Protein AF-B7GQZ3-F1 (afdb_monomer_lite)

Secondary structure (DSSP, 8-state):
-------------HHHHHHHHHHHHHHHHHHHHHHHHHHHHHHHHHHHHHHHHH--SEEEEETTEEEEEPPPP----HHHHHHHS-TTT-GGGS---PPPHHHHHHHH-HHHHHTTPPPPPP-----

Radius of gyration: 28.57 Å; chains: 1; bounding box: 79×52×61 Å

Foldseek 3Di:
DDDDDDPPPDPPPVVVVVVVVVVVVVLVVVVVVVVVVVVVVVVVVVVVVVCPVVDPQDWDDDPPDIDGDHDDDDDDPPVVCCVVPPCVNCVVVDDDDDDPLVVCCVVPNPVRCVVVDDDDDDDDDRD

Structure (mmCIF, N/CA/C/O backbone):
data_AF-B7GQZ3-F1
#
_entry.id   AF-B7GQZ3-F1
#
loop_
_atom_site.group_PDB
_atom_site.id
_atom_site.type_symbol
_atom_site.label_atom_id
_atom_site.label_alt_id
_atom_site.label_comp_id
_atom_site.label_asym_id
_atom_site.label_entity_id
_atom_site.label_seq_id
_atom_site.pdbx_PDB_ins_code
_atom_site.Cartn_x
_atom_site.Cartn_y
_atom_site.Cartn_z
_atom_site.occupancy
_atom_site.B_iso_or_equiv
_atom_site.auth_seq_id
_atom_site.auth_comp_id
_atom_site.auth_asym_id
_atom_site.a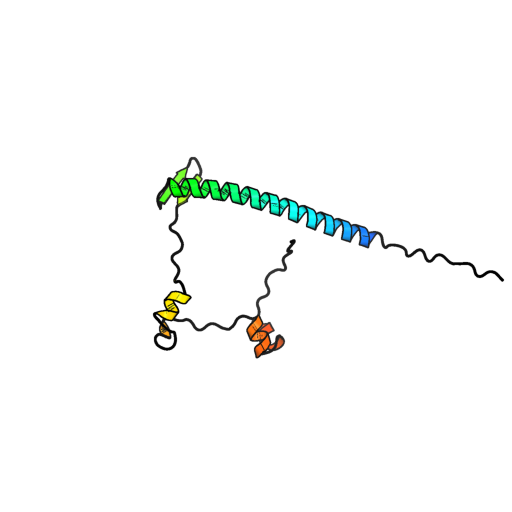uth_atom_id
_atom_site.pdbx_PDB_model_num
ATOM 1 N N . MET A 1 1 ? 62.816 15.696 -38.557 1.00 37.56 1 MET A N 1
ATOM 2 C CA . MET A 1 1 ? 61.504 15.045 -38.748 1.00 37.56 1 MET A CA 1
ATOM 3 C C . MET A 1 1 ? 60.934 14.790 -37.362 1.00 37.56 1 MET A C 1
ATOM 5 O O . MET A 1 1 ? 61.326 13.834 -36.713 1.00 37.56 1 MET A O 1
ATOM 9 N N . THR A 1 2 ? 60.133 15.716 -36.848 1.00 36.28 2 THR A N 1
ATOM 10 C CA . THR A 1 2 ? 59.428 15.574 -35.566 1.00 36.28 2 THR A CA 1
ATOM 11 C C . THR A 1 2 ? 57.955 15.336 -35.880 1.00 36.28 2 THR A C 1
ATOM 13 O O . THR A 1 2 ? 57.380 16.169 -36.582 1.00 36.28 2 THR A O 1
ATOM 16 N N . PRO A 1 3 ? 57.327 14.242 -35.428 1.00 46.66 3 PRO A N 1
ATOM 17 C CA . PRO A 1 3 ? 55.879 14.146 -35.476 1.00 46.66 3 PRO A CA 1
ATOM 18 C C . PRO A 1 3 ? 55.298 14.925 -34.291 1.00 46.66 3 PRO A C 1
ATOM 20 O O . PRO A 1 3 ? 55.569 14.615 -33.133 1.00 46.66 3 PRO A O 1
ATOM 23 N N . SER A 1 4 ? 54.538 15.973 -34.602 1.00 43.59 4 SER A N 1
ATOM 24 C CA . SER A 1 4 ? 53.756 16.737 -33.634 1.00 43.59 4 SER A CA 1
ATOM 25 C C . SER A 1 4 ? 52.622 15.870 -33.087 1.00 43.59 4 SER A C 1
ATOM 27 O O . SER A 1 4 ? 51.764 15.417 -33.844 1.00 43.59 4 SER A O 1
ATOM 29 N N . THR A 1 5 ? 52.614 15.660 -31.772 1.00 49.12 5 THR A N 1
ATOM 30 C CA . THR A 1 5 ? 51.463 15.149 -31.025 1.00 49.12 5 THR A CA 1
ATOM 31 C C . THR A 1 5 ? 50.343 16.178 -31.113 1.00 49.12 5 THR A C 1
ATOM 33 O O . THR A 1 5 ? 50.459 17.273 -30.568 1.00 49.12 5 THR A O 1
ATOM 36 N N . ILE A 1 6 ? 49.278 15.846 -31.835 1.00 53.06 6 ILE A N 1
ATOM 37 C CA . ILE A 1 6 ? 48.028 16.601 -31.802 1.00 53.06 6 ILE A CA 1
ATOM 38 C C . ILE A 1 6 ? 47.254 16.056 -30.602 1.00 53.06 6 ILE A C 1
ATOM 40 O O . ILE A 1 6 ? 46.777 14.922 -30.636 1.00 53.06 6 ILE A O 1
ATOM 44 N N . GLU A 1 7 ? 47.187 16.837 -29.524 1.00 49.22 7 GLU A N 1
ATOM 45 C CA . GLU A 1 7 ? 46.245 16.603 -28.431 1.00 49.22 7 GLU A CA 1
ATOM 46 C C . GLU A 1 7 ? 44.828 16.721 -28.997 1.00 49.22 7 GLU A C 1
ATOM 48 O O . GLU A 1 7 ? 44.348 17.803 -29.335 1.00 49.22 7 GLU A O 1
ATOM 53 N N . ASN A 1 8 ? 44.170 15.575 -29.157 1.00 44.41 8 ASN A N 1
ATOM 54 C CA . ASN A 1 8 ? 42.757 15.512 -29.475 1.00 44.41 8 ASN A CA 1
ATOM 55 C C . ASN A 1 8 ? 41.983 15.796 -28.183 1.00 44.41 8 ASN A C 1
ATOM 57 O O . ASN A 1 8 ? 41.608 14.875 -27.461 1.00 44.41 8 ASN A O 1
ATOM 61 N N . THR A 1 9 ? 41.804 17.077 -27.861 1.00 47.59 9 THR A N 1
ATOM 62 C CA . THR A 1 9 ? 40.863 17.510 -26.826 1.00 47.59 9 THR A CA 1
ATOM 63 C C . THR A 1 9 ? 39.462 17.153 -27.306 1.00 47.59 9 THR A C 1
ATOM 65 O O . THR A 1 9 ? 38.869 17.864 -28.118 1.00 47.59 9 THR A O 1
ATOM 68 N N . GLU A 1 10 ? 38.951 16.015 -26.839 1.00 53.72 10 GLU A N 1
ATOM 69 C CA . GLU A 1 10 ? 37.542 15.662 -26.949 1.00 53.72 10 GLU A CA 1
ATOM 70 C C . GLU A 1 10 ? 36.735 16.796 -26.316 1.00 53.72 10 GLU A C 1
ATOM 72 O O . GLU A 1 10 ? 36.800 17.039 -25.110 1.00 53.72 10 GLU A O 1
ATOM 77 N N . ALA A 1 11 ? 36.017 17.544 -27.152 1.00 50.06 11 ALA A N 1
ATOM 78 C CA . ALA A 1 11 ? 35.059 18.531 -26.699 1.00 50.06 11 ALA A CA 1
ATOM 79 C C . ALA A 1 11 ? 33.940 17.789 -25.957 1.00 50.06 11 ALA A C 1
ATOM 81 O O . ALA A 1 11 ? 32.977 17.312 -26.558 1.00 50.06 11 ALA A O 1
ATOM 82 N N . VAL A 1 12 ? 34.113 17.659 -24.643 1.00 58.22 12 VAL A N 1
ATOM 83 C CA . VAL A 1 12 ? 33.067 17.310 -23.688 1.00 58.22 12 VAL A CA 1
ATOM 84 C C . VAL A 1 12 ? 31.851 18.161 -24.024 1.00 58.22 12 VAL A C 1
ATOM 86 O O . VAL A 1 12 ? 31.914 19.388 -24.001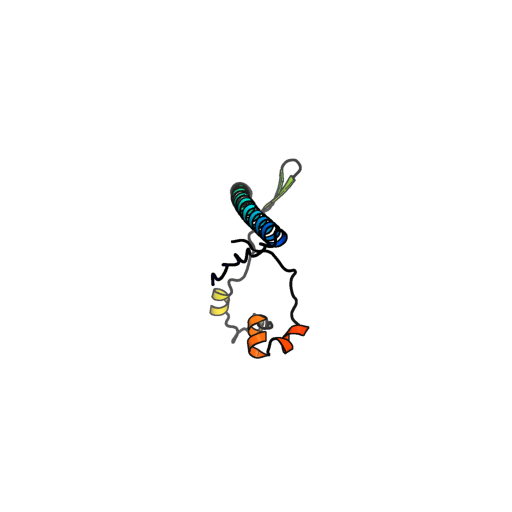 1.00 58.22 12 VAL A O 1
ATOM 89 N N . ASN A 1 13 ? 30.769 17.502 -24.428 1.00 63.81 13 ASN A N 1
ATOM 90 C CA . ASN A 1 13 ? 29.561 18.163 -24.888 1.00 63.81 13 ASN A CA 1
ATOM 91 C C . ASN A 1 13 ? 28.858 18.736 -23.642 1.00 63.81 13 ASN A C 1
ATOM 93 O O . ASN A 1 13 ? 28.274 17.954 -22.882 1.00 63.81 13 ASN A O 1
ATOM 97 N N . PRO A 1 14 ? 28.931 20.056 -23.383 1.00 63.59 14 PRO A N 1
ATOM 98 C CA . PRO A 1 14 ? 28.568 20.632 -22.085 1.00 63.59 14 PRO A CA 1
ATOM 99 C C . PRO A 1 14 ? 27.101 20.346 -21.731 1.00 63.59 14 PRO A C 1
ATOM 101 O O . PRO A 1 14 ? 26.764 20.066 -20.584 1.00 63.59 14 PRO A O 1
ATOM 104 N N . ASP A 1 15 ? 26.230 20.284 -22.738 1.00 73.62 15 ASP A N 1
ATOM 105 C CA . ASP A 1 15 ? 24.808 19.974 -22.579 1.00 73.62 15 ASP A CA 1
ATOM 106 C C . ASP A 1 15 ? 24.541 18.559 -22.033 1.00 73.62 15 ASP A C 1
ATOM 108 O O . ASP A 1 15 ? 23.512 18.325 -21.395 1.00 73.62 15 ASP A O 1
ATOM 112 N N . GLY A 1 16 ? 25.444 17.604 -22.280 1.00 74.25 16 GLY A N 1
ATOM 113 C CA . GLY A 1 16 ? 25.346 16.234 -21.773 1.00 74.25 16 GLY A CA 1
ATOM 114 C C . GLY A 1 16 ? 25.647 16.150 -20.278 1.00 74.25 16 GLY A C 1
ATOM 115 O O . GLY A 1 16 ? 24.877 15.551 -19.526 1.00 74.25 16 GLY A O 1
ATOM 116 N N . GLU A 1 17 ? 26.713 16.819 -19.838 1.00 80.25 17 GLU A N 1
ATOM 117 C CA . GLU A 1 17 ? 27.104 16.877 -18.426 1.00 80.25 17 GLU A CA 1
ATOM 118 C C . GLU A 1 17 ? 26.079 17.639 -17.583 1.00 80.25 17 GLU A C 1
ATOM 120 O O . GLU A 1 17 ? 25.717 17.186 -16.496 1.00 80.25 17 GLU A O 1
ATOM 125 N N . LEU A 1 18 ? 25.524 18.739 -18.109 1.00 82.88 18 LEU A N 1
ATOM 126 C CA . LEU A 1 18 ? 24.438 19.459 -17.441 1.00 82.88 18 LEU A CA 1
ATOM 127 C C . LEU A 1 18 ? 23.196 18.572 -17.255 1.00 82.88 18 LEU A C 1
ATOM 129 O O . LEU A 1 18 ? 22.614 18.547 -16.171 1.00 82.88 18 LEU A O 1
ATOM 133 N N . ARG A 1 19 ? 22.785 17.813 -18.281 1.00 86.94 19 ARG A N 1
ATOM 134 C CA . ARG A 1 19 ? 21.628 16.901 -18.187 1.00 86.94 19 ARG A CA 1
ATOM 135 C C . ARG A 1 19 ? 21.863 15.777 -17.187 1.00 86.94 19 ARG A C 1
ATOM 137 O O . ARG A 1 19 ? 20.963 15.462 -16.410 1.00 86.94 19 ARG A O 1
ATOM 144 N N . GLN A 1 20 ? 23.055 15.189 -17.190 1.00 87.38 20 GLN A N 1
ATOM 145 C CA . GLN A 1 20 ? 23.415 14.133 -16.251 1.00 87.38 20 GLN A CA 1
ATOM 146 C C . GLN A 1 20 ? 23.471 14.659 -14.811 1.00 87.38 20 GLN A C 1
ATOM 148 O O . GLN A 1 20 ? 22.948 14.010 -13.907 1.00 87.38 20 GLN A O 1
ATOM 153 N N . GLY A 1 21 ? 24.024 15.858 -14.604 1.00 89.19 21 GLY A N 1
ATOM 154 C CA . GLY A 1 21 ? 24.043 16.528 -13.306 1.00 89.19 21 GLY A CA 1
ATOM 155 C C . GLY A 1 21 ? 22.640 16.833 -12.781 1.00 89.19 21 GLY A C 1
ATOM 156 O O . GLY A 1 21 ? 22.340 16.547 -11.623 1.00 89.19 21 GLY A O 1
ATOM 157 N N . LEU A 1 22 ? 21.744 17.333 -13.639 1.00 93.06 22 LEU A N 1
ATOM 158 C CA . LEU A 1 22 ? 20.338 17.553 -13.283 1.00 93.06 22 LEU A CA 1
ATOM 159 C C . LEU A 1 22 ? 19.621 16.245 -12.937 1.00 93.06 22 LEU A C 1
ATOM 161 O O . LEU A 1 22 ? 18.905 16.198 -11.939 1.00 93.06 22 LEU A O 1
ATOM 165 N N . PHE A 1 23 ? 19.832 15.182 -13.715 1.00 92.69 23 PHE A N 1
ATOM 166 C CA . PHE A 1 23 ? 19.242 13.872 -13.441 1.00 92.69 23 PHE A CA 1
ATOM 167 C C . PHE A 1 23 ? 19.726 13.299 -12.100 1.00 92.69 23 PHE A C 1
ATOM 169 O O . PHE A 1 23 ? 18.918 12.824 -11.302 1.00 92.69 23 PHE A O 1
ATOM 176 N N . ALA A 1 24 ? 21.025 13.411 -11.806 1.00 92.94 24 ALA A N 1
ATOM 177 C CA . ALA A 1 24 ? 21.596 12.988 -10.530 1.00 92.94 24 ALA A CA 1
ATOM 178 C C . ALA A 1 24 ? 21.042 13.804 -9.348 1.00 92.94 24 ALA A C 1
ATOM 180 O O . ALA A 1 24 ? 20.658 13.228 -8.331 1.00 92.94 24 ALA A O 1
ATOM 181 N N . ALA A 1 25 ? 20.931 15.129 -9.490 1.00 94.50 25 ALA A N 1
ATOM 182 C CA . ALA A 1 25 ? 20.350 15.998 -8.467 1.00 94.50 25 ALA A CA 1
ATOM 183 C C . ALA A 1 25 ? 18.864 15.685 -8.217 1.00 94.50 25 ALA A C 1
ATOM 185 O O . ALA A 1 25 ? 18.413 15.665 -7.071 1.00 94.50 25 ALA A O 1
ATOM 186 N N . GLN A 1 26 ? 18.107 15.394 -9.279 1.00 96.19 26 GLN A N 1
ATOM 187 C CA . GLN A 1 26 ? 16.715 14.957 -9.180 1.00 96.19 26 GLN A CA 1
ATOM 188 C C . GLN A 1 26 ? 16.599 13.622 -8.440 1.00 96.19 26 GLN A C 1
ATOM 190 O O . GLN A 1 26 ? 15.787 13.514 -7.523 1.00 96.19 26 GLN A O 1
ATOM 195 N N . ALA A 1 27 ? 17.420 12.628 -8.790 1.00 96.31 27 ALA A N 1
ATOM 196 C CA . ALA A 1 27 ? 17.429 11.333 -8.115 1.00 96.31 27 ALA A CA 1
ATOM 197 C C . ALA A 1 27 ? 17.783 11.471 -6.625 1.00 96.31 27 ALA A C 1
ATOM 199 O O . ALA A 1 27 ? 17.060 10.948 -5.780 1.00 96.31 27 ALA A O 1
ATOM 200 N N . ALA A 1 28 ? 18.821 12.244 -6.288 1.00 95.81 28 ALA A N 1
ATOM 201 C CA . ALA A 1 28 ? 19.205 12.505 -4.900 1.00 95.81 28 ALA A CA 1
ATOM 202 C C . ALA A 1 28 ? 18.070 13.170 -4.107 1.00 95.81 28 ALA A C 1
ATOM 204 O O . ALA A 1 28 ? 17.723 12.721 -3.014 1.00 95.81 28 ALA A O 1
ATOM 205 N N . ARG A 1 29 ? 17.416 14.184 -4.689 1.00 97.31 29 ARG A N 1
ATOM 206 C CA . ARG A 1 29 ? 16.286 14.855 -4.040 1.00 97.31 29 ARG A CA 1
ATOM 207 C C . ARG A 1 29 ? 15.086 13.926 -3.843 1.00 97.31 29 ARG A C 1
ATOM 209 O O . ARG A 1 29 ? 14.383 14.054 -2.844 1.00 97.31 29 ARG A O 1
ATOM 216 N N . ILE A 1 30 ? 14.843 12.997 -4.770 1.00 97.31 30 ILE A N 1
ATOM 217 C CA . ILE A 1 30 ? 13.802 11.972 -4.610 1.00 97.31 30 ILE A CA 1
ATOM 218 C C . ILE A 1 30 ? 14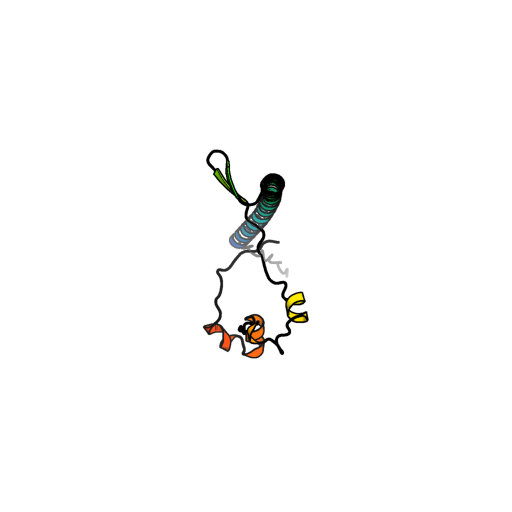.113 11.079 -3.405 1.00 97.31 30 ILE A C 1
ATOM 220 O O . ILE A 1 30 ? 13.209 10.849 -2.607 1.00 97.31 30 ILE A O 1
ATOM 224 N N . VAL A 1 31 ? 15.361 10.632 -3.231 1.00 97.50 31 VAL A N 1
ATOM 225 C CA . VAL A 1 31 ? 15.763 9.799 -2.080 1.00 97.50 31 VAL A CA 1
ATOM 226 C C . VAL A 1 31 ? 15.544 10.534 -0.757 1.00 97.50 31 VAL A C 1
ATOM 228 O O . VAL A 1 31 ? 14.956 9.976 0.168 1.00 97.50 31 VAL A O 1
ATOM 231 N N . GLU A 1 32 ? 15.952 11.802 -0.672 1.00 96.81 32 GLU A N 1
ATOM 232 C CA . GLU A 1 32 ? 15.719 12.629 0.520 1.00 96.81 32 GLU A CA 1
ATOM 233 C C . GLU A 1 32 ? 14.226 12.728 0.863 1.00 96.81 32 GLU A C 1
ATOM 235 O O . GLU A 1 32 ? 13.823 12.492 2.002 1.00 96.81 32 GLU A O 1
ATOM 240 N N . LEU A 1 33 ? 13.392 13.036 -0.135 1.00 97.75 33 LEU A N 1
ATOM 241 C CA . LEU A 1 33 ? 11.946 13.150 0.051 1.00 97.75 33 LEU A CA 1
ATOM 242 C C . LEU A 1 33 ? 11.302 11.806 0.405 1.00 97.75 33 LEU A C 1
ATOM 244 O O . LEU A 1 33 ? 10.372 11.774 1.204 1.00 97.75 33 LEU A O 1
ATOM 248 N N . GLN A 1 34 ? 11.782 10.693 -0.153 1.00 96.94 34 GLN A N 1
ATOM 249 C CA . GLN A 1 34 ? 11.318 9.354 0.214 1.00 96.94 34 GLN A CA 1
ATOM 250 C C . GLN A 1 34 ? 11.637 9.028 1.677 1.00 96.94 34 GLN A C 1
ATOM 252 O O . GLN A 1 34 ? 10.784 8.466 2.365 1.00 96.94 34 GLN A O 1
ATOM 257 N N . ALA A 1 35 ? 12.816 9.416 2.171 1.00 95.75 35 ALA A N 1
ATOM 258 C CA . ALA A 1 35 ? 13.182 9.237 3.574 1.00 95.75 35 ALA A CA 1
ATOM 259 C C . ALA A 1 35 ? 12.289 10.080 4.502 1.00 95.75 35 ALA A C 1
ATOM 261 O O . ALA A 1 35 ? 11.800 9.587 5.520 1.00 95.75 35 ALA A O 1
ATOM 262 N N . GLU A 1 36 ? 12.011 11.329 4.120 1.00 97.69 36 GLU A N 1
ATOM 263 C CA . GLU A 1 36 ? 11.092 12.195 4.861 1.00 97.69 36 GLU A CA 1
ATOM 264 C C . GLU A 1 36 ? 9.661 11.636 4.864 1.00 97.69 36 GLU A C 1
ATOM 266 O O . GLU A 1 36 ? 9.032 11.563 5.919 1.00 97.69 36 GLU A O 1
ATOM 271 N N . ILE A 1 37 ? 9.157 11.179 3.711 1.00 97.12 37 ILE A N 1
ATOM 272 C CA . ILE A 1 37 ? 7.843 10.530 3.600 1.00 97.12 37 ILE A CA 1
ATOM 273 C C . ILE A 1 37 ? 7.769 9.306 4.513 1.00 97.12 37 ILE A C 1
ATOM 275 O O . ILE A 1 37 ? 6.763 9.142 5.197 1.00 97.12 37 ILE A O 1
ATOM 279 N N . ALA A 1 38 ? 8.809 8.469 4.552 1.00 96.12 38 ALA A N 1
ATOM 280 C CA . ALA A 1 38 ? 8.839 7.294 5.418 1.00 96.12 38 ALA A CA 1
ATOM 281 C C . ALA A 1 38 ? 8.731 7.684 6.901 1.00 96.12 38 ALA A C 1
ATOM 283 O O . ALA A 1 38 ? 7.855 7.180 7.600 1.00 96.12 38 ALA A O 1
ATOM 284 N N . SER A 1 39 ? 9.531 8.653 7.353 1.00 96.81 39 SER A N 1
ATOM 285 C CA . SER A 1 39 ? 9.477 9.145 8.736 1.00 96.81 39 SER A CA 1
ATOM 286 C C . SER A 1 39 ? 8.114 9.758 9.091 1.00 96.81 39 SER A C 1
ATOM 288 O O . SER A 1 39 ? 7.562 9.495 10.158 1.00 96.81 39 SER A O 1
ATOM 290 N N . ARG A 1 40 ? 7.509 10.533 8.182 1.00 98.25 40 ARG A N 1
ATOM 291 C CA . ARG A 1 40 ? 6.156 11.079 8.387 1.00 98.25 40 ARG A CA 1
ATOM 292 C C . ARG A 1 40 ? 5.081 10.001 8.378 1.00 98.25 40 ARG A C 1
ATOM 294 O O . ARG A 1 40 ? 4.078 10.134 9.076 1.00 98.25 40 ARG A O 1
ATOM 301 N N . GLN A 1 41 ? 5.273 8.943 7.598 1.00 97.75 41 GLN A N 1
ATOM 302 C CA . GLN A 1 41 ? 4.359 7.813 7.562 1.00 97.75 41 GLN A CA 1
ATOM 303 C C . GLN A 1 41 ? 4.381 7.041 8.888 1.00 97.75 41 GLN A C 1
ATOM 305 O O . GLN A 1 41 ? 3.310 6.692 9.381 1.00 97.75 41 GLN A O 1
ATOM 310 N N . GLU A 1 42 ? 5.552 6.865 9.506 1.00 96.69 42 GLU A N 1
ATOM 311 C CA . GLU A 1 42 ? 5.674 6.291 10.855 1.00 96.69 42 GLU A CA 1
ATOM 312 C C . GLU A 1 42 ? 4.883 7.110 11.888 1.00 96.69 42 GLU A C 1
ATOM 314 O O . GLU A 1 42 ? 4.051 6.555 12.604 1.00 96.69 42 GLU A O 1
ATOM 319 N N . GLU A 1 43 ? 5.043 8.439 11.899 1.00 97.75 43 GLU A N 1
ATOM 320 C CA . GLU A 1 43 ? 4.297 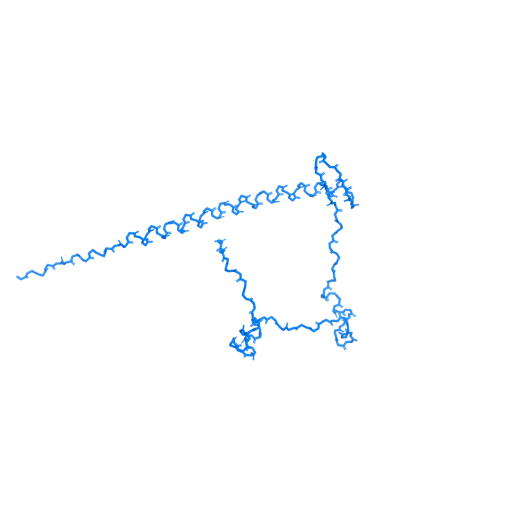9.336 12.798 1.00 97.75 43 GLU A CA 1
ATOM 321 C C . GLU A 1 43 ? 2.771 9.217 12.599 1.00 97.75 43 GLU A C 1
ATOM 323 O O . GLU A 1 43 ? 1.998 9.122 13.558 1.00 97.75 43 GLU A O 1
ATOM 328 N N . VAL A 1 44 ? 2.318 9.171 11.342 1.00 97.81 44 VAL A N 1
ATOM 329 C CA . VAL A 1 44 ? 0.902 8.962 11.003 1.00 97.81 44 VAL A CA 1
ATOM 330 C C . VAL A 1 44 ? 0.392 7.618 11.523 1.00 97.81 44 VAL A C 1
ATOM 332 O O . VAL A 1 44 ? -0.739 7.540 12.018 1.00 97.81 44 VAL A O 1
ATOM 335 N N . ASP A 1 45 ? 1.184 6.559 11.398 1.00 97.31 45 ASP A N 1
ATOM 336 C CA . ASP A 1 45 ? 0.780 5.216 11.800 1.00 97.31 45 ASP A CA 1
ATOM 337 C C . ASP A 1 45 ? 0.767 5.052 13.324 1.00 97.31 45 ASP A C 1
ATOM 339 O O . ASP A 1 45 ? -0.174 4.453 13.851 1.00 97.31 45 ASP A O 1
ATOM 343 N N . GLU A 1 46 ? 1.694 5.683 14.051 1.00 97.69 46 GLU A N 1
ATOM 344 C CA . GLU A 1 46 ? 1.640 5.777 15.515 1.00 97.69 46 GLU A CA 1
ATOM 345 C C . GLU A 1 46 ? 0.362 6.475 16.002 1.00 97.69 46 GLU A C 1
ATOM 347 O O . GLU A 1 46 ? -0.313 5.994 16.918 1.00 97.69 46 GLU A O 1
ATOM 352 N N . LEU A 1 47 ? -0.012 7.600 15.382 1.00 97.12 47 LEU A N 1
ATOM 353 C CA . LEU A 1 47 ? -1.237 8.321 15.733 1.00 97.12 47 LEU A CA 1
ATOM 354 C C . LEU A 1 47 ? -2.485 7.479 15.454 1.00 97.12 47 LEU A C 1
ATOM 356 O O . LEU A 1 47 ? -3.392 7.420 16.288 1.00 97.12 47 LEU A O 1
ATOM 360 N N . LYS A 1 48 ? -2.534 6.789 14.309 1.00 96.25 48 LYS A N 1
ATOM 361 C CA . LYS A 1 48 ? -3.630 5.863 13.997 1.00 96.25 48 LYS A CA 1
ATOM 362 C C . LYS A 1 48 ? -3.701 4.716 15.001 1.00 96.25 48 LYS A C 1
ATOM 364 O O . LYS A 1 48 ? -4.805 4.395 15.427 1.00 96.25 48 LYS A O 1
ATOM 369 N N . ALA A 1 49 ? -2.570 4.135 15.405 1.00 95.38 49 ALA A N 1
ATOM 370 C CA . ALA A 1 49 ? -2.531 3.066 16.402 1.00 95.38 49 ALA A CA 1
ATOM 371 C C . ALA A 1 49 ? -3.130 3.526 17.738 1.00 95.38 49 ALA A C 1
ATOM 373 O O . ALA A 1 49 ? -4.052 2.894 18.245 1.00 95.38 49 ALA A O 1
ATOM 374 N N . ARG A 1 50 ? -2.729 4.704 18.236 1.00 96.31 50 ARG A N 1
ATOM 375 C CA . ARG A 1 50 ? -3.308 5.284 19.462 1.00 96.31 50 ARG A CA 1
ATOM 376 C C . ARG A 1 50 ? -4.820 5.514 19.354 1.00 96.31 50 ARG A C 1
ATOM 378 O O . ARG A 1 50 ? -5.546 5.320 20.330 1.00 96.31 50 ARG A O 1
ATOM 385 N N . ILE A 1 51 ? -5.315 5.922 18.182 1.00 95.62 51 ILE A N 1
ATOM 386 C CA . ILE A 1 51 ? -6.761 6.065 17.940 1.00 95.62 51 ILE A CA 1
ATOM 387 C C . ILE A 1 51 ? -7.449 4.695 17.981 1.00 95.62 51 ILE A C 1
ATOM 389 O O . ILE A 1 51 ? -8.485 4.572 18.628 1.00 95.62 51 ILE A O 1
ATOM 393 N N . LEU A 1 52 ? -6.880 3.673 17.335 1.00 95.31 52 LEU A N 1
ATOM 394 C CA . LEU A 1 52 ? -7.430 2.312 17.327 1.00 95.31 52 LEU A CA 1
ATOM 395 C C . LEU A 1 52 ? -7.463 1.675 18.724 1.00 95.31 52 LEU A C 1
ATOM 397 O O . LEU A 1 52 ? -8.419 0.968 19.033 1.00 95.31 52 LEU A O 1
ATOM 401 N N . ASP A 1 53 ? -6.470 1.955 19.571 1.00 94.00 53 ASP A N 1
ATOM 402 C CA . ASP A 1 53 ? -6.408 1.439 20.946 1.00 94.00 53 ASP A CA 1
ATOM 403 C C . ASP A 1 53 ? -7.468 2.066 21.863 1.00 94.00 53 ASP A C 1
ATOM 405 O O . ASP A 1 53 ? -7.925 1.446 22.824 1.00 94.00 53 ASP A O 1
ATOM 409 N N . SER A 1 54 ? -7.866 3.308 21.577 1.00 93.81 54 SER A N 1
ATOM 410 C CA . SER A 1 54 ? -8.779 4.087 22.422 1.00 93.81 54 SER A CA 1
ATOM 411 C C . SER A 1 54 ? -10.221 4.129 21.913 1.00 93.81 54 SER A C 1
ATOM 413 O O . SER A 1 54 ? -11.131 4.379 22.704 1.00 93.81 54 SER A O 1
ATOM 415 N N . HIS A 1 55 ? -10.457 3.890 20.619 1.00 93.88 55 HIS A N 1
ATOM 416 C CA . HIS A 1 55 ? -11.769 4.042 19.991 1.00 93.88 55 HIS A CA 1
ATOM 417 C C . HIS A 1 55 ? -12.222 2.745 19.308 1.00 93.88 55 HIS A C 1
ATOM 419 O O . HIS A 1 55 ? -11.544 2.256 18.402 1.00 93.88 55 HIS A O 1
ATOM 425 N N . PRO A 1 56 ? -13.399 2.200 19.671 1.00 93.44 56 PRO A N 1
ATOM 426 C CA . PRO A 1 56 ? -13.956 1.052 18.969 1.00 93.44 56 PRO A CA 1
ATOM 427 C C . PRO A 1 56 ? -14.358 1.398 17.524 1.00 93.44 56 PRO A C 1
ATOM 429 O O . PRO A 1 56 ? -14.300 2.540 17.072 1.00 93.44 56 PRO A O 1
ATOM 432 N N . VAL A 1 57 ? -14.789 0.384 16.771 1.00 94.44 57 VAL A N 1
ATOM 433 C CA . VAL A 1 57 ? -15.310 0.572 15.410 1.00 94.44 57 VAL A CA 1
ATOM 434 C C . VAL A 1 57 ? -16.497 1.534 15.433 1.00 94.44 57 VAL A C 1
ATOM 436 O O . VAL A 1 57 ? -17.487 1.301 16.124 1.00 94.44 57 VAL A O 1
ATOM 439 N N . GLY A 1 58 ? -16.408 2.606 14.648 1.00 94.88 58 GLY A N 1
ATOM 440 C CA . GLY A 1 58 ? -17.374 3.692 14.706 1.00 94.88 58 GLY A CA 1
ATOM 441 C C . GLY A 1 58 ? -16.973 4.911 13.886 1.00 94.88 58 GLY A C 1
ATOM 442 O O . GLY A 1 58 ? -15.937 4.952 13.221 1.00 94.88 58 GLY A O 1
ATOM 443 N N . THR A 1 59 ? -17.838 5.919 13.904 1.00 96.00 59 THR A N 1
ATOM 444 C CA . THR A 1 59 ? -17.582 7.231 13.304 1.00 96.00 59 THR A CA 1
ATOM 445 C C . THR A 1 59 ? -17.636 8.284 14.402 1.00 96.00 59 THR A C 1
ATOM 447 O O . THR A 1 59 ? -18.599 8.326 15.162 1.00 96.00 59 THR A O 1
ATOM 450 N N . TYR A 1 60 ? -16.626 9.145 14.441 1.00 95.50 60 TYR A N 1
ATOM 451 C CA . TYR A 1 60 ? -16.391 10.136 15.483 1.00 95.50 60 TYR A CA 1
ATOM 452 C C . TYR A 1 60 ? -16.206 11.518 14.860 1.00 95.50 60 TYR A C 1
ATOM 454 O O . TYR A 1 60 ? -15.689 11.641 13.747 1.00 95.50 60 TYR A O 1
ATOM 462 N N . GLN A 1 61 ? -16.620 12.559 15.579 1.00 96.06 61 GLN A N 1
ATOM 463 C CA . GLN A 1 61 ? -16.282 13.940 15.244 1.00 96.06 61 GLN A CA 1
ATOM 464 C C . GLN A 1 61 ? -15.139 14.404 16.145 1.00 96.06 61 GLN A C 1
ATOM 466 O O . GLN A 1 61 ? -15.235 14.298 17.365 1.00 96.06 61 GLN A O 1
ATOM 471 N N . ALA A 1 62 ? -14.069 14.907 15.538 1.00 92.88 62 ALA A N 1
ATOM 472 C CA . ALA A 1 62 ? -12.880 15.439 16.190 1.00 92.88 62 ALA A CA 1
ATOM 473 C C . ALA A 1 62 ? -12.665 16.883 15.713 1.00 92.88 62 ALA A C 1
ATOM 475 O O . ALA A 1 62 ? -12.004 17.138 14.706 1.00 92.88 62 ALA A O 1
ATOM 476 N N . GLY A 1 63 ? -13.291 17.839 16.406 1.00 93.69 63 GLY A N 1
ATOM 477 C CA . GLY A 1 63 ? -13.319 19.237 15.975 1.00 93.69 63 GLY A CA 1
ATOM 478 C C . GLY A 1 63 ? -14.023 19.393 14.624 1.00 93.69 63 GLY A C 1
ATOM 479 O O . GLY A 1 63 ? -15.197 19.060 14.489 1.00 93.69 63 GLY A O 1
ATOM 480 N N . ASN A 1 64 ? -13.299 19.888 13.620 1.00 96.19 64 ASN A N 1
ATOM 481 C CA . ASN A 1 64 ? -13.777 20.026 12.241 1.00 96.19 64 ASN A CA 1
ATOM 482 C C . ASN A 1 64 ? -13.565 18.765 11.379 1.00 96.19 64 ASN A C 1
ATOM 484 O O . ASN A 1 64 ? -13.913 18.774 10.198 1.00 96.19 64 ASN A O 1
ATOM 488 N N . LEU A 1 65 ? -12.986 17.697 11.935 1.00 95.94 65 LEU A N 1
ATOM 489 C CA . LEU A 1 65 ? -12.665 16.470 11.211 1.00 95.94 65 LEU A CA 1
ATOM 490 C C . LEU A 1 65 ? -13.611 15.332 11.585 1.00 95.94 65 LEU A C 1
ATOM 492 O O . LEU A 1 65 ? -13.922 15.105 12.752 1.00 95.94 65 LEU A O 1
ATOM 496 N N . LYS A 1 66 ? -13.986 14.541 10.580 1.00 96.00 66 LYS A N 1
ATOM 497 C CA . LYS A 1 66 ? -14.713 13.285 10.762 1.00 96.00 66 LYS A CA 1
ATOM 498 C C . LYS A 1 66 ? -13.733 12.116 10.722 1.00 96.00 66 LYS A C 1
ATOM 500 O O . LYS A 1 66 ? -13.117 11.865 9.688 1.00 96.00 66 LYS A O 1
ATOM 505 N N . VAL A 1 67 ? -13.638 11.366 11.815 1.00 96.06 67 VAL A N 1
ATOM 506 C CA . VAL A 1 67 ? -12.754 10.199 11.951 1.00 96.06 67 VAL A CA 1
ATOM 507 C C . VAL A 1 67 ? -13.583 8.920 11.880 1.00 96.06 67 VAL A C 1
ATOM 509 O O . VAL A 1 67 ? -14.613 8.799 12.538 1.00 96.06 67 VAL A O 1
ATOM 512 N N . GLN A 1 68 ? -13.158 7.949 11.071 1.00 95.81 68 GLN A N 1
ATOM 513 C CA . GLN A 1 68 ? -13.821 6.646 10.965 1.00 95.81 68 GLN A CA 1
ATOM 514 C C . GLN A 1 68 ? -12.865 5.524 11.352 1.00 95.81 68 GLN A C 1
ATOM 516 O O . GLN A 1 68 ? -11.884 5.280 10.651 1.00 95.81 68 GLN A O 1
ATOM 521 N N . VAL A 1 69 ? -13.203 4.798 12.415 1.00 95.69 69 VAL A N 1
ATOM 522 C CA . VAL A 1 69 ? -12.536 3.553 12.796 1.00 95.69 69 VAL A CA 1
ATOM 523 C C . VAL A 1 69 ? -13.278 2.407 12.124 1.00 95.69 69 VAL A C 1
ATOM 5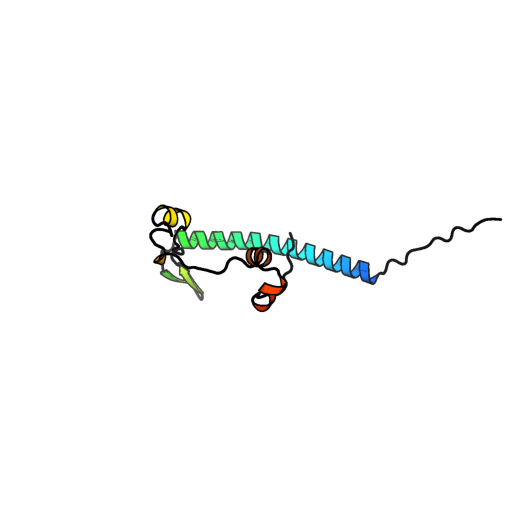25 O O . VAL A 1 69 ? -14.437 2.129 12.435 1.00 95.69 69 VAL A O 1
ATOM 528 N N . LYS A 1 70 ? -12.627 1.766 11.153 1.00 93.88 70 LYS A N 1
ATOM 529 C CA . LYS A 1 70 ? -13.206 0.668 10.370 1.00 93.88 70 LYS A CA 1
ATOM 530 C C . LYS A 1 70 ? -12.648 -0.672 10.845 1.00 93.88 70 LYS A C 1
ATOM 532 O O . LYS A 1 70 ? -11.477 -0.736 11.212 1.00 93.88 70 LYS A O 1
ATOM 537 N N . PRO A 1 71 ? -13.446 -1.752 10.798 1.00 89.69 71 PRO A N 1
ATOM 538 C CA . PRO A 1 71 ? -12.918 -3.081 11.054 1.00 89.69 71 PRO A CA 1
ATOM 539 C C . PRO A 1 71 ? -11.905 -3.460 9.967 1.00 89.69 71 PRO A C 1
ATOM 541 O O . PRO A 1 71 ? -12.023 -3.038 8.812 1.00 89.69 71 PRO A O 1
ATOM 544 N N . GLY A 1 72 ? -10.928 -4.292 10.334 1.00 86.94 72 GLY A N 1
ATOM 545 C CA . GLY A 1 72 ? -9.964 -4.841 9.385 1.00 86.94 72 GLY A CA 1
ATOM 546 C C . GLY A 1 72 ? -10.650 -5.597 8.243 1.00 86.94 72 GLY A C 1
ATOM 547 O O . GLY A 1 72 ? -11.703 -6.219 8.423 1.00 86.94 72 GLY A O 1
ATOM 548 N N . ALA A 1 73 ? -10.051 -5.552 7.052 1.00 87.31 73 ALA A N 1
ATOM 549 C CA . ALA A 1 73 ? -10.591 -6.241 5.889 1.00 87.31 73 ALA A CA 1
ATOM 550 C C . ALA A 1 73 ? -10.653 -7.755 6.143 1.00 87.31 73 ALA A C 1
ATOM 552 O O . ALA A 1 73 ? -9.630 -8.414 6.322 1.00 87.31 73 ALA A O 1
ATOM 553 N N . ARG A 1 74 ? -11.859 -8.324 6.105 1.00 89.00 74 ARG A N 1
ATOM 554 C CA . ARG A 1 74 ? -12.048 -9.775 6.142 1.00 89.00 74 ARG A CA 1
ATOM 555 C C . ARG A 1 74 ? -11.786 -10.351 4.756 1.00 89.00 74 ARG A C 1
ATOM 557 O O . ARG A 1 74 ? -12.512 -10.054 3.811 1.00 89.00 74 ARG A O 1
ATOM 564 N N . ARG A 1 75 ? -10.737 -11.163 4.635 1.00 92.19 75 ARG A N 1
ATOM 565 C CA . ARG A 1 75 ? -10.359 -11.865 3.402 1.00 92.19 75 ARG A CA 1
ATOM 566 C C . ARG A 1 75 ? -10.139 -13.342 3.704 1.00 92.19 75 ARG A C 1
ATOM 568 O O . ARG A 1 75 ? -9.708 -13.692 4.800 1.00 92.19 75 ARG A O 1
ATOM 575 N N . ILE A 1 76 ? -10.436 -14.198 2.732 1.00 89.12 76 ILE A N 1
ATOM 576 C CA . ILE A 1 76 ? -10.138 -15.629 2.826 1.00 89.12 76 ILE A CA 1
ATOM 577 C C . ILE A 1 76 ? -8.619 -15.809 2.722 1.00 89.12 76 ILE A C 1
ATOM 579 O O . ILE A 1 76 ? -7.984 -15.262 1.820 1.00 89.12 76 ILE A O 1
ATOM 583 N N . ASN A 1 77 ? -8.033 -16.588 3.631 1.00 90.06 77 ASN A N 1
ATOM 584 C CA . ASN A 1 77 ? -6.684 -17.110 3.450 1.00 90.06 77 ASN A CA 1
ATOM 585 C C . ASN A 1 77 ? -6.743 -18.249 2.420 1.00 90.06 77 ASN A C 1
ATOM 587 O O . ASN A 1 77 ? -7.253 -19.329 2.710 1.00 90.06 77 ASN A O 1
ATOM 591 N N . ALA A 1 78 ? -6.245 -17.987 1.209 1.00 89.94 78 ALA A N 1
ATOM 592 C CA . ALA A 1 78 ? -6.338 -18.925 0.093 1.00 89.94 78 ALA A CA 1
ATOM 593 C C . ALA A 1 78 ? -5.669 -20.275 0.397 1.00 89.94 78 ALA A C 1
ATOM 595 O O . ALA A 1 78 ? -6.235 -21.312 0.075 1.00 89.94 78 ALA A O 1
ATOM 596 N N . GLY A 1 79 ? -4.518 -20.276 1.079 1.00 89.44 79 GLY A N 1
ATOM 597 C CA . GLY A 1 79 ? -3.774 -21.502 1.367 1.00 89.44 79 GLY A CA 1
ATOM 598 C C . GLY A 1 79 ? -4.465 -22.401 2.392 1.00 89.44 79 GLY A C 1
ATOM 599 O O . GLY A 1 79 ? -4.480 -23.620 2.235 1.00 89.44 79 GLY A O 1
ATOM 600 N N . THR A 1 80 ? -5.063 -21.828 3.443 1.00 92.06 80 THR A 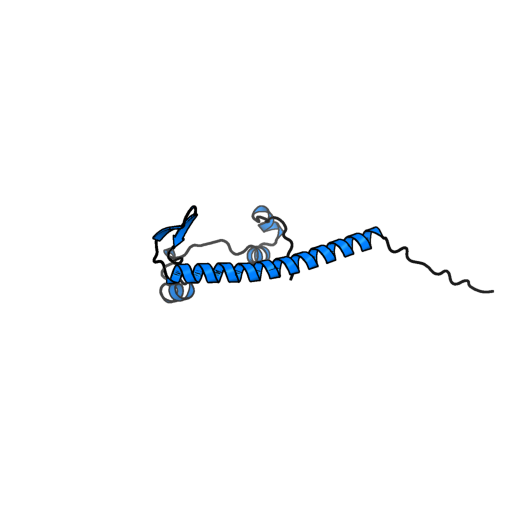N 1
ATOM 601 C CA . THR A 1 80 ? -5.851 -22.629 4.397 1.00 92.06 80 THR A CA 1
ATOM 602 C C . THR A 1 80 ? -7.177 -23.070 3.790 1.00 92.06 80 THR A C 1
ATOM 604 O O . THR A 1 80 ? -7.608 -24.197 4.029 1.00 92.06 80 THR A O 1
ATOM 607 N N . PHE A 1 81 ? -7.797 -22.216 2.975 1.00 93.56 81 PHE A N 1
ATOM 608 C CA . PHE A 1 81 ? -9.042 -22.533 2.289 1.00 93.56 81 PHE A CA 1
ATOM 609 C C . PHE A 1 81 ? -8.865 -23.661 1.274 1.00 93.56 81 PHE A C 1
ATOM 611 O O . PHE A 1 81 ? -9.636 -24.607 1.306 1.00 93.56 81 PHE A O 1
ATOM 618 N N . GLU A 1 82 ? -7.822 -23.627 0.445 1.00 92.62 82 GLU A N 1
ATOM 619 C CA . GLU A 1 82 ? -7.563 -24.654 -0.570 1.00 92.62 82 GLU A CA 1
ATOM 620 C C . GLU A 1 82 ? -7.275 -26.032 0.024 1.00 92.62 82 GLU A C 1
ATOM 622 O O . GLU A 1 82 ? -7.718 -27.043 -0.518 1.00 92.62 82 GLU A O 1
ATOM 627 N N . LYS A 1 83 ? -6.614 -26.085 1.185 1.00 93.62 83 LYS A N 1
ATOM 628 C CA . LYS A 1 83 ? -6.423 -27.342 1.923 1.00 93.62 83 LYS A CA 1
ATOM 629 C C . LYS A 1 83 ? -7.750 -27.957 2.378 1.00 93.62 83 LYS A C 1
ATOM 631 O O . LYS A 1 83 ? -7.893 -29.175 2.339 1.00 93.62 83 LYS A O 1
ATOM 636 N N . ALA A 1 84 ? -8.697 -27.132 2.827 1.00 95.12 84 ALA A N 1
ATOM 637 C CA . ALA A 1 84 ? -10.002 -27.590 3.306 1.00 95.12 84 ALA A CA 1
ATOM 638 C C . ALA A 1 84 ? -11.007 -27.832 2.164 1.00 95.12 84 ALA A C 1
ATOM 640 O O . ALA A 1 84 ? -11.814 -28.757 2.232 1.00 95.12 84 ALA A O 1
ATOM 641 N N . TYR A 1 85 ? -10.934 -27.027 1.106 1.00 92.62 85 TYR A N 1
ATOM 642 C CA . TYR A 1 85 ? -11.861 -26.999 -0.021 1.00 92.62 85 TYR A CA 1
ATOM 643 C C . TYR A 1 85 ? -11.086 -27.027 -1.343 1.00 92.62 85 TYR A C 1
ATOM 645 O O . TYR A 1 85 ? -11.029 -26.017 -2.034 1.00 92.62 85 TYR A O 1
ATOM 653 N N . PRO A 1 86 ? -10.483 -28.163 -1.731 1.00 92.44 86 PRO A N 1
ATOM 654 C CA . PRO A 1 86 ? -9.667 -28.231 -2.939 1.00 92.44 86 PRO A CA 1
ATOM 655 C C . PRO A 1 86 ? -10.498 -27.978 -4.203 1.00 92.44 86 PRO A C 1
ATOM 657 O O . PRO A 1 86 ? -11.625 -28.469 -4.332 1.00 92.44 86 PRO A O 1
ATOM 660 N N . ALA A 1 87 ? -9.907 -27.284 -5.180 1.00 91.69 87 ALA A N 1
ATOM 661 C CA . ALA A 1 87 ? -10.567 -26.904 -6.435 1.00 91.69 87 ALA A CA 1
ATOM 662 C C . ALA A 1 87 ? -11.089 -28.100 -7.251 1.00 91.69 87 ALA A C 1
ATOM 664 O O . ALA A 1 87 ? -12.061 -27.971 -7.990 1.00 91.69 87 ALA A O 1
ATOM 665 N N . THR A 1 88 ? -10.488 -29.280 -7.084 1.00 92.12 88 THR A N 1
ATOM 666 C CA . THR A 1 88 ? -10.941 -30.523 -7.725 1.00 92.12 88 THR A CA 1
ATOM 667 C C . THR A 1 88 ? -12.303 -30.995 -7.218 1.00 92.12 88 THR A C 1
ATOM 669 O O . THR A 1 88 ? -13.050 -31.605 -7.976 1.00 92.12 88 THR A O 1
ATOM 672 N N . LYS A 1 89 ? -12.638 -30.718 -5.950 1.00 94.62 89 LYS A N 1
ATOM 673 C CA . LYS A 1 89 ? -13.917 -31.100 -5.329 1.00 94.62 89 LYS A CA 1
ATOM 674 C C . LYS A 1 89 ? -14.923 -29.954 -5.299 1.00 94.62 89 LYS A C 1
ATOM 676 O O . LYS A 1 89 ? -16.122 -30.200 -5.353 1.00 94.62 89 LYS A O 1
ATOM 681 N N . TYR A 1 90 ? -14.437 -28.717 -5.228 1.00 92.00 90 TYR A N 1
ATOM 682 C CA . TYR A 1 90 ? -15.266 -27.517 -5.120 1.00 92.00 90 TYR A CA 1
ATOM 683 C C . TYR A 1 90 ? -14.950 -26.509 -6.231 1.00 92.00 90 TYR A C 1
ATOM 685 O O . TYR A 1 90 ? -14.637 -25.361 -5.926 1.00 92.00 90 TYR A O 1
ATOM 693 N N . PRO A 1 91 ? -15.040 -26.877 -7.522 1.00 89.94 91 PRO A N 1
ATOM 694 C CA . PRO A 1 91 ? -14.649 -25.980 -8.612 1.00 89.94 91 PRO A CA 1
ATOM 695 C C . PRO A 1 91 ? -15.453 -24.670 -8.618 1.00 89.94 91 PRO A C 1
ATOM 697 O O . PRO A 1 91 ? -14.903 -23.623 -8.935 1.00 89.94 91 PRO A O 1
ATOM 700 N N . GLY A 1 92 ? -16.720 -24.697 -8.183 1.00 92.88 92 GLY A N 1
ATOM 701 C CA . GLY A 1 92 ? -17.566 -23.501 -8.062 1.00 92.88 92 GLY A CA 1
ATOM 702 C C . GLY A 1 92 ? -17.159 -22.519 -6.953 1.00 92.88 92 GLY A C 1
ATOM 703 O O . GLY A 1 92 ? -17.635 -21.388 -6.948 1.00 92.88 92 GLY A O 1
ATOM 704 N N . ALA A 1 93 ? -16.278 -22.917 -6.027 1.00 92.12 93 ALA A N 1
ATOM 705 C CA . ALA A 1 93 ? -15.700 -22.019 -5.022 1.00 92.12 93 ALA A CA 1
ATOM 706 C C . ALA A 1 93 ? -14.496 -21.220 -5.560 1.00 92.12 93 ALA A C 1
ATOM 708 O O . ALA A 1 93 ? -13.970 -20.353 -4.862 1.00 92.12 93 ALA A O 1
ATOM 709 N N . TYR A 1 94 ? -14.061 -21.503 -6.792 1.00 92.12 94 TYR A N 1
ATOM 710 C CA . TYR A 1 94 ? -12.905 -20.892 -7.435 1.00 92.12 94 TYR A CA 1
ATOM 711 C C . TYR A 1 94 ? -13.314 -20.132 -8.691 1.00 92.12 94 TYR A C 1
ATOM 713 O O . TYR A 1 94 ? -14.273 -20.476 -9.376 1.00 92.12 94 TYR A O 1
ATOM 721 N N . GLN A 1 95 ? -12.544 -19.097 -9.019 1.00 89.75 95 GLN A N 1
ATOM 722 C CA . GLN A 1 95 ? -12.709 -18.357 -10.262 1.00 89.75 95 GLN A CA 1
ATOM 723 C C . GLN A 1 95 ? -11.587 -18.716 -11.234 1.00 89.75 95 GLN A C 1
ATOM 725 O O . GLN A 1 95 ? -10.409 -18.570 -10.903 1.00 89.75 95 GLN A O 1
ATOM 730 N N . LEU A 1 96 ? -11.950 -19.111 -12.456 1.00 87.12 96 LEU A N 1
ATOM 731 C CA . LEU A 1 96 ? -10.990 -19.207 -13.549 1.00 87.12 96 LEU A CA 1
ATOM 732 C C . LEU A 1 96 ? -10.641 -17.792 -14.020 1.00 87.12 96 LEU A C 1
ATOM 734 O O . LEU A 1 96 ? -11.523 -17.006 -14.368 1.00 87.12 96 LEU A O 1
ATOM 738 N N . ARG A 1 97 ? -9.352 -17.461 -14.014 1.00 86.56 97 ARG A N 1
ATOM 739 C CA . ARG A 1 97 ? -8.838 -16.194 -14.536 1.00 86.56 97 ARG A CA 1
ATOM 740 C C . ARG A 1 97 ? -7.723 -16.469 -15.541 1.00 86.56 97 ARG A C 1
ATOM 742 O O . ARG A 1 97 ? -7.019 -17.471 -15.384 1.00 86.56 97 ARG A O 1
ATOM 749 N N . PRO A 1 98 ? -7.544 -15.601 -16.552 1.00 87.44 98 PRO A N 1
ATOM 750 C CA . PRO A 1 98 ? -6.372 -15.650 -17.413 1.00 87.44 98 PRO A CA 1
ATOM 751 C C . PRO A 1 98 ? -5.084 -15.656 -16.588 1.00 87.44 98 PRO A C 1
ATOM 753 O O . PRO A 1 98 ? -5.023 -15.079 -15.497 1.00 87.44 98 PRO A O 1
ATOM 756 N N . ARG A 1 99 ? -4.048 -16.314 -17.111 1.00 89.50 99 ARG A N 1
ATOM 757 C CA . ARG A 1 99 ? -2.726 -16.300 -16.478 1.00 89.50 99 ARG A CA 1
ATOM 758 C C . ARG A 1 99 ? -2.144 -14.877 -16.490 1.00 89.50 99 ARG A C 1
ATOM 760 O O . ARG A 1 99 ? -2.551 -14.066 -17.320 1.00 89.50 99 ARG A O 1
ATOM 767 N N . PRO A 1 100 ? -1.187 -14.562 -15.599 1.00 91.38 100 PRO A N 1
ATOM 768 C CA . PRO A 1 100 ? -0.475 -13.289 -15.645 1.00 91.38 100 PRO A CA 1
ATOM 769 C C . PRO A 1 100 ? 0.165 -13.051 -17.017 1.00 91.38 100 PRO A C 1
ATOM 771 O O . PRO A 1 100 ? 0.648 -14.002 -17.634 1.00 91.38 100 PRO A O 1
ATOM 774 N N . LEU A 1 101 ? 0.223 -11.790 -17.453 1.00 88.94 101 LEU A N 1
ATOM 775 C CA . LEU A 1 101 ? 0.760 -11.393 -18.761 1.00 88.94 101 LEU A CA 1
ATOM 776 C C . LEU A 1 101 ? 2.143 -12.007 -19.037 1.00 88.94 101 LEU A C 1
ATOM 778 O O . LEU A 1 101 ? 2.321 -12.671 -20.048 1.00 88.94 101 LEU A O 1
ATOM 782 N N . SER A 1 102 ? 3.061 -11.935 -18.070 1.00 89.69 102 SER A N 1
ATOM 783 C CA . SER A 1 102 ? 4.416 -12.501 -18.183 1.00 89.69 102 SER A CA 1
ATOM 784 C C . SER A 1 102 ? 4.464 -14.017 -18.402 1.00 89.69 102 SER A C 1
ATOM 786 O O . SER A 1 102 ? 5.460 -14.555 -18.887 1.00 89.69 102 SER A O 1
ATOM 788 N N . GLN A 1 103 ? 3.413 -14.740 -18.010 1.00 91.88 103 GLN A N 1
ATOM 789 C CA . GLN A 1 103 ? 3.273 -16.163 -18.309 1.00 91.88 103 GLN A CA 1
ATOM 790 C C . GLN A 1 103 ? 2.613 -16.383 -19.668 1.00 91.88 103 GLN A C 1
ATOM 792 O O . GLN A 1 103 ? 2.989 -17.318 -20.369 1.00 91.88 103 GLN A O 1
ATOM 797 N N . LEU A 1 104 ? 1.645 -15.545 -20.040 1.00 91.88 104 LEU A N 1
ATOM 798 C CA . LEU A 1 104 ? 0.998 -15.613 -21.348 1.00 91.88 104 LEU A CA 1
ATOM 799 C C . LEU A 1 104 ? 1.986 -15.308 -22.477 1.00 91.88 104 LEU A C 1
ATOM 801 O O . LEU A 1 104 ? 2.022 -16.061 -23.440 1.00 91.88 104 LEU A O 1
ATOM 805 N N . GLU A 1 105 ? 2.855 -14.309 -22.322 1.00 91.56 105 GLU A N 1
ATOM 806 C CA . GLU A 1 105 ? 3.902 -13.968 -23.300 1.00 91.56 105 GLU A CA 1
ATOM 807 C C . GLU A 1 105 ? 4.874 -15.134 -23.542 1.00 91.56 105 GLU A C 1
ATOM 809 O O . GLU A 1 105 ? 5.327 -15.348 -24.663 1.00 91.56 105 GLU A O 1
ATOM 814 N N . LYS A 1 106 ? 5.153 -15.950 -22.515 1.00 91.31 106 LYS A N 1
ATOM 815 C CA . LYS A 1 106 ? 5.980 -17.165 -22.643 1.00 91.31 106 LYS A CA 1
ATOM 816 C C . LYS A 1 106 ? 5.263 -18.318 -23.346 1.00 91.31 106 LYS A C 1
ATOM 818 O O . LYS A 1 106 ? 5.927 -19.170 -23.924 1.00 91.31 106 LYS A O 1
ATOM 823 N N . LEU A 1 107 ? 3.934 -18.385 -23.244 1.00 91.12 107 LEU A N 1
ATOM 824 C CA . LEU A 1 107 ? 3.124 -19.471 -23.807 1.00 91.12 107 LEU A CA 1
ATOM 825 C C . LEU A 1 107 ? 2.637 -19.175 -25.230 1.00 91.12 107 LEU A C 1
ATOM 827 O O . LEU A 1 107 ? 2.518 -20.099 -26.026 1.00 91.12 107 LEU A O 1
ATOM 831 N N . LEU A 1 108 ? 2.323 -17.913 -25.529 1.00 87.31 108 LEU A N 1
ATOM 832 C CA . LEU A 1 108 ? 1.637 -17.486 -26.750 1.00 87.31 108 LEU A CA 1
ATOM 833 C C . LEU A 1 108 ? 2.462 -16.509 -27.600 1.00 87.31 108 LEU A C 1
ATOM 835 O O . LEU A 1 108 ? 2.016 -16.185 -28.693 1.00 87.31 108 LEU A O 1
ATOM 839 N N . SER A 1 109 ? 3.662 -16.107 -27.149 1.00 84.38 109 SER A N 1
ATOM 840 C CA . SER A 1 109 ? 4.501 -15.000 -27.660 1.00 84.38 109 SER A CA 1
ATOM 841 C C . SER A 1 109 ? 3.985 -13.600 -27.299 1.00 84.38 109 SER A C 1
ATOM 843 O O . SER A 1 109 ? 2.798 -13.417 -27.043 1.00 84.38 109 SER A O 1
ATOM 845 N N . ALA A 1 110 ? 4.882 -12.609 -27.250 1.00 83.75 110 ALA A N 1
ATOM 846 C CA . ALA A 1 110 ? 4.534 -11.232 -26.889 1.00 83.75 110 ALA A CA 1
ATOM 847 C C . ALA A 1 110 ? 3.577 -10.584 -27.904 1.00 83.75 110 ALA A C 1
ATOM 849 O O . ALA A 1 110 ? 2.594 -9.962 -27.506 1.00 83.75 110 ALA A O 1
ATOM 850 N N . ASP A 1 111 ? 3.807 -10.814 -29.200 1.00 85.62 111 ASP A N 1
ATOM 851 C CA . ASP A 1 111 ? 2.994 -10.240 -30.278 1.00 85.62 111 ASP A CA 1
ATOM 852 C C . ASP A 1 111 ? 1.532 -10.702 -30.207 1.00 85.62 111 ASP A C 1
ATOM 854 O O . ASP A 1 111 ? 0.617 -9.906 -30.389 1.00 85.62 111 ASP A O 1
ATOM 858 N N . ALA A 1 112 ? 1.285 -11.970 -29.863 1.00 86.38 112 ALA A N 1
ATOM 859 C CA . ALA A 1 112 ? -0.073 -12.510 -29.779 1.00 86.38 112 ALA A CA 1
ATOM 860 C C . ALA A 1 112 ? -0.886 -11.969 -28.589 1.00 86.38 112 ALA A C 1
ATOM 862 O O . ALA A 1 112 ? -2.114 -12.065 -28.585 1.00 86.38 112 ALA A O 1
ATOM 863 N N . VAL A 1 113 ? -0.216 -11.448 -27.554 1.00 88.69 113 VAL A N 1
ATOM 864 C CA . VAL A 1 113 ? -0.866 -10.938 -26.336 1.00 88.69 113 VAL A CA 1
ATOM 865 C C . VAL A 1 113 ? -0.912 -9.403 -26.321 1.00 88.69 113 VAL A C 1
ATOM 867 O O . VAL A 1 113 ? -1.650 -8.830 -25.519 1.00 88.69 113 VAL A O 1
ATOM 870 N N . ALA A 1 114 ? -0.190 -8.736 -27.229 1.00 85.94 114 ALA A N 1
ATOM 871 C CA . ALA A 1 114 ? -0.048 -7.282 -27.280 1.00 85.94 114 ALA A CA 1
ATOM 872 C C . ALA A 1 114 ? -1.396 -6.545 -27.357 1.00 85.94 114 ALA A C 1
ATOM 874 O O . ALA A 1 114 ? -1.623 -5.618 -26.582 1.00 85.94 114 ALA A O 1
ATOM 875 N N . ASP A 1 115 ? -2.323 -7.017 -28.196 1.00 87.69 115 ASP A N 1
ATOM 876 C CA . ASP A 1 115 ? -3.658 -6.417 -28.364 1.00 87.69 115 ASP A CA 1
ATOM 877 C C . ASP A 1 115 ? -4.530 -6.486 -27.095 1.00 87.69 115 ASP A C 1
ATOM 879 O O . ASP A 1 115 ? -5.511 -5.754 -26.957 1.00 87.69 115 ASP A O 1
ATOM 883 N N . TYR A 1 116 ? -4.174 -7.359 -26.150 1.00 87.50 116 TYR A N 1
ATOM 884 C CA . TYR A 1 116 ? -4.895 -7.570 -24.892 1.00 87.50 116 TYR A CA 1
ATOM 885 C C . TYR A 1 116 ? -4.151 -6.998 -23.678 1.00 87.50 116 TYR A C 1
ATOM 887 O O . TYR A 1 116 ? -4.692 -6.985 -22.567 1.00 87.50 116 TYR A O 1
ATOM 895 N N . ALA A 1 117 ? -2.911 -6.542 -23.862 1.00 85.94 117 ALA A N 1
ATOM 896 C CA . ALA A 1 117 ? -2.096 -5.978 -22.804 1.00 85.94 117 ALA A CA 1
ATOM 897 C C . ALA A 1 117 ? -2.454 -4.502 -22.575 1.00 85.94 117 ALA A C 1
ATOM 899 O O . ALA A 1 117 ? -2.499 -3.691 -23.496 1.00 85.94 117 ALA A O 1
ATOM 900 N N . MET A 1 118 ? -2.671 -4.127 -21.313 1.00 86.38 118 MET A N 1
ATOM 901 C CA . MET A 1 118 ? -2.821 -2.726 -20.919 1.00 86.38 118 MET A CA 1
ATOM 902 C C . MET A 1 118 ? -1.513 -2.235 -20.307 1.00 86.38 118 MET A C 1
ATOM 904 O O . MET A 1 118 ? -1.106 -2.713 -19.247 1.00 86.38 118 MET A O 1
ATOM 908 N N . SER A 1 119 ? -0.867 -1.261 -20.949 1.00 82.88 119 SER A N 1
ATOM 909 C CA . SER A 1 119 ? 0.304 -0.599 -20.373 1.00 82.88 119 SER A CA 1
ATOM 910 C C . SER A 1 119 ? -0.125 0.525 -19.434 1.00 82.88 119 SER A C 1
ATOM 912 O O . SER A 1 119 ? -0.875 1.426 -19.814 1.00 82.88 119 SER A O 1
ATOM 914 N N . GLY A 1 120 ? 0.390 0.494 -18.205 1.00 84.69 120 GLY A N 1
ATOM 915 C CA . GLY A 1 120 ? 0.303 1.626 -17.286 1.00 84.69 120 GLY A CA 1
ATOM 916 C C . GLY A 1 120 ? 1.137 2.814 -17.772 1.00 84.69 120 GLY A C 1
ATOM 917 O O . GLY A 1 120 ? 1.972 2.689 -18.672 1.00 84.69 120 GLY A O 1
ATOM 918 N N . LYS A 1 121 ? 0.927 3.979 -17.152 1.00 89.56 121 LYS A N 1
ATOM 919 C CA . LYS A 1 121 ? 1.803 5.136 -17.370 1.00 89.56 121 LYS A CA 1
ATOM 920 C C . LYS A 1 121 ? 3.225 4.793 -16.893 1.00 89.56 121 LYS A C 1
ATOM 922 O O . LYS A 1 121 ? 3.345 4.197 -15.820 1.00 89.56 121 LYS A O 1
ATOM 927 N N . PRO A 1 122 ? 4.279 5.181 -17.635 1.00 87.38 122 PRO A N 1
ATOM 928 C CA . PRO A 1 122 ? 5.654 5.046 -17.167 1.00 87.38 122 PRO A CA 1
ATOM 929 C C . PRO A 1 122 ? 5.833 5.714 -15.801 1.00 87.38 122 PRO A C 1
ATOM 931 O O . PRO A 1 122 ? 5.262 6.778 -15.549 1.00 87.38 122 PRO A O 1
ATOM 934 N N . MET A 1 123 ? 6.628 5.099 -14.929 1.00 91.62 123 MET A N 1
ATOM 935 C CA . MET A 1 123 ? 6.949 5.633 -13.605 1.00 91.62 123 MET A CA 1
ATOM 936 C C . MET A 1 123 ? 8.456 5.636 -13.374 1.00 91.62 123 MET A C 1
ATOM 938 O O . MET A 1 123 ? 9.168 4.776 -13.888 1.00 91.62 123 MET A O 1
ATOM 942 N N . VAL A 1 124 ? 8.922 6.602 -12.588 1.00 89.88 124 VAL A N 1
ATOM 943 C CA . VAL A 1 124 ? 10.310 6.684 -12.129 1.00 89.88 124 VAL A CA 1
ATOM 944 C C . VAL A 1 124 ? 10.407 5.995 -10.773 1.00 89.88 124 VAL A C 1
ATOM 946 O O . VAL A 1 124 ? 9.631 6.300 -9.869 1.00 89.88 124 VAL A O 1
ATOM 949 N N . VAL A 1 125 ? 11.366 5.083 -10.638 1.00 92.31 125 VAL A N 1
ATOM 950 C CA . VAL A 1 125 ? 11.725 4.436 -9.373 1.00 92.31 125 VAL A CA 1
ATOM 951 C C . VAL A 1 125 ? 13.172 4.800 -9.072 1.00 92.31 125 VAL A C 1
ATOM 953 O O . VAL A 1 125 ? 14.036 4.642 -9.931 1.00 92.31 125 VAL A O 1
ATOM 956 N N . VAL A 1 126 ? 13.414 5.306 -7.866 1.00 89.69 126 VAL A N 1
ATOM 957 C CA . VAL A 1 126 ? 14.750 5.578 -7.325 1.00 89.69 126 VAL A CA 1
ATOM 958 C C . VAL A 1 126 ? 14.883 4.737 -6.059 1.00 89.69 126 VAL A C 1
ATOM 960 O O . VAL A 1 126 ? 13.939 4.697 -5.266 1.00 89.69 126 VAL A O 1
ATOM 963 N N . SER A 1 127 ? 15.999 4.019 -5.936 1.00 82.75 127 SER A N 1
ATOM 964 C CA . SER A 1 127 ? 16.298 3.038 -4.884 1.00 82.75 127 SER A CA 1
ATOM 965 C C . SER A 1 127 ? 17.715 3.208 -4.374 1.00 82.75 127 SER A C 1
ATOM 967 O O . SER A 1 127 ? 18.579 3.440 -5.252 1.00 82.75 127 SER A O 1
#

pLDDT: mean 87.16, std 14.17, range [36.28, 98.25]

Sequence (127 aa):
MTPSTIENTEAVNPDGELRQGLFAAQAARIVELQAEIASRQEEVDELKARILDSHPVGTYQAGNLKVQVKPGARRINAGTFEKAYPATKYPGAYQLRPRPLSQLEKLLSADAVADYAMSGKPMVVVS

Organism: Bifidobacterium longum subsp. infantis (strain ATCC 15697 / DSM 20088 / JCM 1222 / NCTC 11817 / S12) (NCBI:txid391904)